Protein AF-A0A3E0N126-F1 (afdb_monomer_lite)

Secondary structure (DSSP, 8-state):
-HHHHHHHHHHS-HHHHHHHHHHHHHHHHHHIIIII--HHHHHHHHHHHHHHHHHHTTS--

Foldseek 3Di:
DVVVVVVVCVVPHPLVSLLVQLVVLQVVLVCCCPPVVCNPVSVVSNVVSVVSNVVSVVDDD
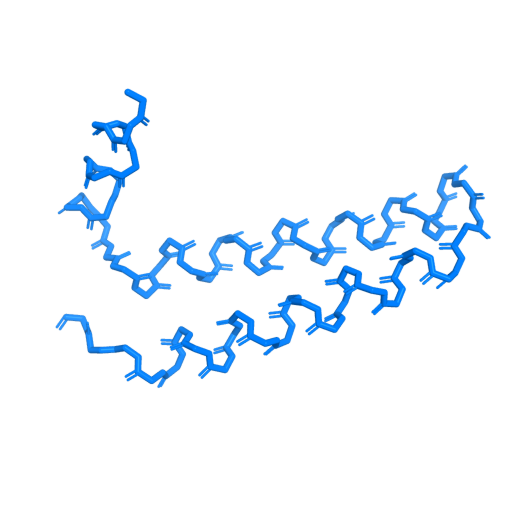
Sequence (61 aa):
MNDTLEQLIDSASLQEVLSALAEICHEKADHLRSNWQDESSAKVWERDAQAIERCASKVNN

Radius of gyration: 13.29 Å; chains: 1; bounding box: 32×20×34 Å

Structure (mmCIF, N/CA/C/O backbone):
data_AF-A0A3E0N126-F1
#
_entry.id   AF-A0A3E0N126-F1
#
loop_
_atom_site.group_PDB
_atom_site.id
_atom_site.type_symbol
_atom_site.label_atom_id
_atom_site.label_alt_id
_atom_site.label_comp_id
_atom_site.label_asym_id
_atom_site.label_entity_id
_atom_site.label_seq_id
_atom_site.pdbx_PDB_ins_code
_atom_site.Cartn_x
_atom_site.Cartn_y
_atom_site.Cartn_z
_atom_site.occupancy
_atom_site.B_iso_or_equiv
_atom_site.auth_seq_id
_atom_site.auth_comp_id
_atom_site.auth_asym_id
_atom_site.auth_atom_id
_atom_site.pdbx_PDB_model_num
ATOM 1 N N . MET A 1 1 ? -14.703 13.812 -1.663 1.00 58.91 1 MET A N 1
ATOM 2 C CA . MET A 1 1 ? -13.509 13.003 -2.055 1.00 58.91 1 MET A CA 1
ATOM 3 C C . MET A 1 1 ? -12.905 12.312 -0.842 1.00 58.91 1 MET A C 1
ATOM 5 O O . MET A 1 1 ? -12.583 11.141 -0.958 1.00 58.91 1 MET A O 1
ATOM 9 N N . ASN A 1 2 ? -12.834 12.979 0.318 1.00 71.62 2 ASN A N 1
ATOM 10 C CA . ASN A 1 2 ? -12.545 12.297 1.585 1.00 71.62 2 ASN A CA 1
ATOM 11 C C . ASN A 1 2 ? -13.689 11.386 2.052 1.00 71.62 2 ASN A C 1
ATOM 13 O O . ASN A 1 2 ? -13.409 10.387 2.694 1.00 71.62 2 ASN A O 1
ATOM 17 N N . ASP A 1 3 ? -14.936 11.661 1.653 1.00 86.06 3 ASP A N 1
ATOM 18 C CA . ASP A 1 3 ? -16.124 10.927 2.125 1.00 86.06 3 ASP A CA 1
ATOM 19 C C . ASP A 1 3 ? -16.060 9.423 1.827 1.00 86.06 3 ASP A C 1
ATOM 21 O O . ASP A 1 3 ? -16.502 8.606 2.622 1.00 86.06 3 ASP A O 1
ATOM 25 N N . THR A 1 4 ? -15.480 9.034 0.688 1.00 90.38 4 THR A N 1
ATOM 26 C CA . THR A 1 4 ? -15.324 7.617 0.324 1.00 90.38 4 THR A CA 1
ATOM 27 C C . THR A 1 4 ? -14.253 6.929 1.166 1.00 90.38 4 THR A C 1
ATOM 29 O O . THR A 1 4 ? -14.411 5.764 1.511 1.00 90.38 4 THR A O 1
ATOM 32 N N . LEU A 1 5 ? -13.173 7.637 1.510 1.00 89.81 5 LEU A N 1
ATOM 33 C CA . LEU A 1 5 ? -12.124 7.094 2.372 1.00 89.81 5 LEU A CA 1
ATOM 34 C C . LEU A 1 5 ? -12.599 7.010 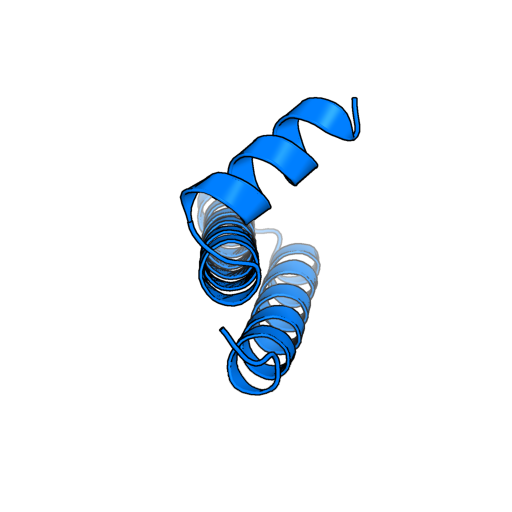3.826 1.00 89.81 5 LEU A C 1
ATOM 36 O O . LEU A 1 5 ? -12.308 6.034 4.503 1.00 89.81 5 LEU A O 1
ATOM 40 N N . GLU A 1 6 ? -13.354 8.012 4.275 1.00 93.31 6 GLU A N 1
ATOM 41 C CA . GLU A 1 6 ? -13.996 8.045 5.589 1.00 93.31 6 GLU A CA 1
ATOM 42 C C . GLU A 1 6 ? -14.980 6.879 5.736 1.00 93.31 6 GLU A C 1
ATOM 44 O O . GLU A 1 6 ? -14.832 6.081 6.653 1.00 93.31 6 GLU A O 1
ATOM 49 N N . GLN A 1 7 ? -15.865 6.668 4.754 1.00 94.44 7 GLN A N 1
ATOM 50 C CA . GLN A 1 7 ? -16.757 5.500 4.723 1.00 94.44 7 GLN A CA 1
ATOM 51 C C . GLN A 1 7 ? -15.998 4.170 4.745 1.00 94.44 7 GLN A C 1
ATOM 53 O O . GLN A 1 7 ? -16.444 3.218 5.384 1.00 94.44 7 GLN A O 1
ATOM 58 N N . LEU A 1 8 ? -14.862 4.085 4.048 1.00 92.94 8 LEU A N 1
ATOM 59 C CA . LEU A 1 8 ? -14.044 2.877 4.038 1.00 92.94 8 LEU A CA 1
ATOM 60 C C . LEU A 1 8 ? -13.465 2.598 5.432 1.00 92.94 8 LEU A C 1
ATOM 62 O O . LEU A 1 8 ? -13.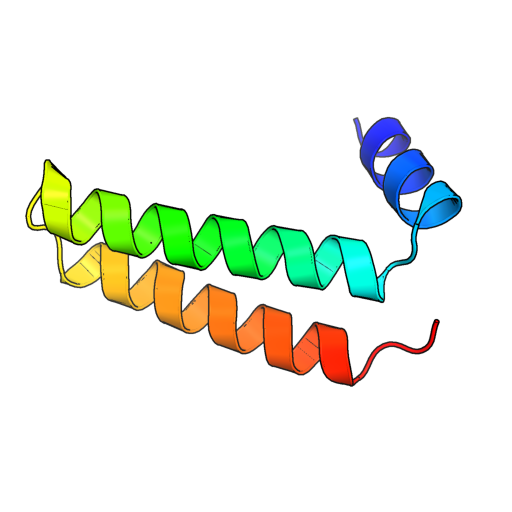568 1.471 5.908 1.00 92.94 8 LEU A O 1
ATOM 66 N N . ILE A 1 9 ? -12.924 3.627 6.091 1.00 94.44 9 ILE A N 1
ATOM 67 C CA . ILE A 1 9 ? -12.387 3.541 7.455 1.00 94.44 9 ILE A CA 1
ATOM 68 C C . ILE A 1 9 ? -13.490 3.152 8.445 1.00 94.44 9 ILE A C 1
ATOM 70 O O . ILE A 1 9 ? -13.265 2.266 9.264 1.00 94.44 9 ILE A O 1
ATOM 74 N N . ASP A 1 10 ? -14.674 3.757 8.337 1.00 94.06 10 ASP A N 1
ATOM 75 C CA . ASP A 1 10 ? -15.818 3.468 9.208 1.00 94.06 10 ASP A CA 1
ATOM 76 C C . ASP A 1 10 ? -16.342 2.033 9.039 1.00 94.06 10 ASP A C 1
ATOM 78 O O . ASP A 1 10 ? -16.810 1.420 9.998 1.00 94.06 10 ASP A O 1
ATOM 82 N N . SER A 1 11 ? -16.298 1.494 7.814 1.00 94.88 11 SER A N 1
ATOM 83 C CA . SER A 1 11 ? -16.830 0.160 7.496 1.00 94.88 11 SER A CA 1
ATOM 84 C C . SER A 1 11 ? -15.871 -1.003 7.775 1.00 94.88 11 SER A C 1
ATOM 86 O O . SER A 1 11 ? -16.328 -2.141 7.881 1.00 94.88 11 SER A O 1
ATOM 88 N N . ALA A 1 12 ? -14.569 -0.727 7.860 1.00 91.81 12 ALA A N 1
ATOM 89 C CA . ALA A 1 12 ? -13.503 -1.710 8.032 1.00 91.81 12 ALA A CA 1
ATOM 90 C C . ALA A 1 12 ? -12.739 -1.391 9.328 1.00 91.81 12 ALA A C 1
ATOM 92 O O . ALA A 1 12 ? -13.232 -1.644 10.426 1.00 91.81 12 ALA A O 1
ATOM 93 N N . SER A 1 13 ? -11.582 -0.742 9.203 1.00 94.81 13 SER A N 1
ATOM 94 C CA . SER A 1 13 ? -10.928 0.034 10.252 1.00 94.81 13 SER A CA 1
ATOM 95 C C . SER A 1 13 ? -9.796 0.861 9.642 1.00 94.81 13 SER A C 1
ATOM 97 O O . SER A 1 13 ? -9.356 0.614 8.514 1.00 94.81 13 SER A O 1
ATOM 99 N N . LEU A 1 14 ? -9.244 1.817 10.396 1.00 95.75 14 LEU A N 1
ATOM 100 C CA . LEU A 1 14 ? -8.043 2.533 9.951 1.00 95.75 14 LEU A CA 1
ATOM 101 C C . LEU A 1 14 ? -6.857 1.576 9.737 1.00 95.75 14 LEU A C 1
ATOM 103 O O . LEU A 1 14 ? -6.069 1.778 8.814 1.00 95.75 14 LEU A O 1
ATOM 107 N N . GLN A 1 15 ? -6.734 0.531 10.563 1.00 96.44 15 GLN A N 1
ATOM 108 C CA . GLN A 1 15 ? -5.682 -0.474 10.418 1.00 96.44 15 GLN A CA 1
ATOM 109 C C . GLN A 1 15 ? -5.812 -1.221 9.086 1.00 96.44 15 GLN A C 1
ATOM 111 O O . GLN A 1 15 ? -4.829 -1.319 8.354 1.00 96.44 15 GLN A O 1
ATOM 116 N N . GLU A 1 16 ? -7.010 -1.708 8.754 1.00 95.38 16 GLU A N 1
ATOM 117 C CA . GLU A 1 16 ? -7.255 -2.472 7.526 1.00 95.38 16 GLU A CA 1
ATOM 118 C C . GLU A 1 16 ? -7.036 -1.621 6.271 1.00 95.38 16 GLU A C 1
ATOM 120 O O . GLU A 1 16 ? -6.403 -2.073 5.316 1.00 95.38 16 GLU A O 1
ATOM 125 N N . VAL A 1 17 ? -7.468 -0.356 6.295 1.00 96.19 17 VAL A N 1
ATOM 126 C CA . VAL A 1 17 ? -7.245 0.577 5.181 1.00 96.19 17 VAL A CA 1
ATOM 127 C C . VAL A 1 17 ? -5.754 0.846 4.968 1.00 96.19 17 VAL A C 1
ATOM 129 O O . VAL A 1 17 ? -5.283 0.843 3.830 1.00 96.19 17 VAL A O 1
ATOM 132 N N . LEU A 1 18 ? -4.982 1.046 6.041 1.00 97.31 18 LEU A N 1
ATOM 133 C CA . LEU A 1 18 ? -3.530 1.217 5.932 1.00 97.31 18 LEU A CA 1
ATOM 134 C C . LEU A 1 18 ? -2.847 -0.059 5.420 1.00 97.31 18 LEU A C 1
ATOM 136 O O . LEU A 1 18 ? -1.968 0.030 4.566 1.00 97.31 18 LEU A O 1
ATOM 140 N N . SER A 1 19 ? -3.263 -1.239 5.882 1.00 96.69 19 SER A N 1
ATOM 141 C CA . SER A 1 19 ? -2.744 -2.514 5.373 1.00 96.69 19 SER A CA 1
ATOM 142 C C . SER A 1 19 ? -3.003 -2.687 3.874 1.00 96.69 19 SER A C 1
ATOM 144 O O . SER A 1 19 ? -2.074 -3.023 3.142 1.00 96.69 19 SER A O 1
ATOM 146 N N . ALA A 1 20 ? -4.210 -2.372 3.398 1.00 97.00 20 ALA A N 1
ATOM 147 C CA . ALA A 1 20 ? -4.534 -2.419 1.972 1.00 97.00 20 ALA A CA 1
ATOM 148 C C . ALA A 1 20 ? -3.698 -1.418 1.151 1.00 97.00 20 ALA A C 1
ATOM 150 O O . ALA A 1 20 ? -3.237 -1.729 0.054 1.00 97.00 20 ALA A O 1
ATOM 151 N N . LEU A 1 21 ? -3.446 -0.217 1.683 1.00 97.56 21 LEU A N 1
ATOM 152 C CA . LEU A 1 21 ? -2.570 0.759 1.027 1.00 97.56 21 LEU A CA 1
ATOM 153 C C . LEU A 1 21 ? -1.122 0.264 0.922 1.00 97.56 21 LEU A C 1
ATOM 155 O O . LEU A 1 21 ? -0.489 0.476 -0.111 1.00 97.56 21 LEU A O 1
ATOM 159 N N . ALA A 1 22 ? -0.602 -0.403 1.955 1.00 98.25 22 ALA A N 1
ATOM 160 C CA . ALA A 1 22 ? 0.730 -0.997 1.902 1.00 98.25 22 ALA A CA 1
ATOM 161 C C . ALA A 1 22 ? 0.832 -2.099 0.836 1.00 98.25 22 ALA A C 1
ATOM 163 O O . ALA A 1 22 ? 1.803 -2.125 0.082 1.00 98.25 22 ALA A O 1
ATOM 164 N N . GLU A 1 23 ? -0.182 -2.961 0.729 1.00 98.25 23 GLU A N 1
ATOM 165 C CA . GLU A 1 23 ? -0.252 -4.002 -0.304 1.00 98.25 23 GLU A CA 1
ATOM 166 C C . GLU A 1 23 ? -0.225 -3.396 -1.714 1.00 98.25 23 GLU A C 1
ATOM 168 O O . GLU A 1 23 ? 0.610 -3.777 -2.535 1.00 98.25 23 GLU A O 1
ATOM 173 N N . ILE A 1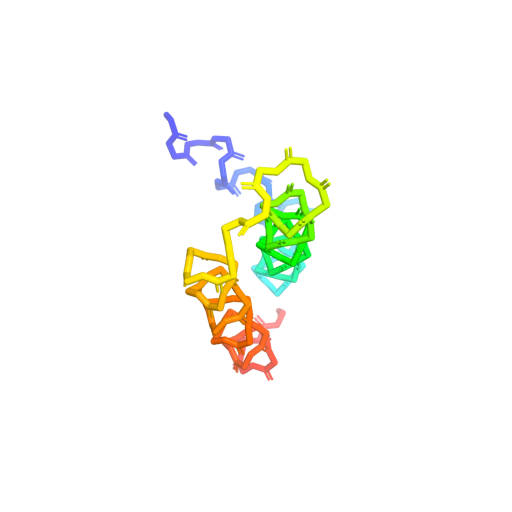 24 ? -1.026 -2.353 -1.962 1.00 98.44 24 ILE A N 1
ATOM 174 C CA . ILE A 1 24 ? -1.004 -1.615 -3.235 1.00 98.44 24 ILE A CA 1
ATOM 175 C C . ILE A 1 24 ? 0.397 -1.054 -3.525 1.00 98.44 24 ILE A C 1
ATOM 177 O O . ILE A 1 24 ? 0.852 -1.087 -4.670 1.00 98.44 24 ILE A O 1
ATOM 181 N N . CYS A 1 25 ? 1.102 -0.525 -2.521 1.00 98.56 25 CYS A N 1
ATOM 182 C CA . CYS A 1 25 ? 2.465 -0.029 -2.704 1.00 98.56 25 CYS A CA 1
ATOM 183 C C . CYS A 1 25 ? 3.442 -1.149 -3.106 1.00 98.56 25 CYS A C 1
ATOM 185 O O . CYS A 1 25 ? 4.247 -0.936 -4.015 1.00 98.56 25 CYS A O 1
ATOM 187 N N . HIS A 1 26 ? 3.350 -2.339 -2.505 1.00 98.56 26 HIS A N 1
ATOM 188 C CA . HIS A 1 26 ? 4.153 -3.498 -2.922 1.00 98.56 26 HIS A CA 1
ATOM 189 C C . HIS A 1 26 ? 3.841 -3.917 -4.359 1.00 98.56 26 HIS A C 1
ATOM 191 O O . HIS A 1 26 ? 4.755 -4.052 -5.171 1.00 98.56 26 HIS A O 1
ATOM 197 N N . GLU A 1 27 ? 2.562 -4.006 -4.729 1.00 98.44 27 GLU A N 1
ATOM 198 C CA . GLU A 1 27 ? 2.161 -4.321 -6.106 1.00 98.44 27 GLU A CA 1
ATOM 199 C C . GLU A 1 27 ? 2.681 -3.288 -7.116 1.00 98.44 27 GLU A C 1
ATOM 201 O O . GLU A 1 27 ? 3.074 -3.627 -8.234 1.00 98.44 27 GLU A O 1
ATOM 206 N N . LYS A 1 28 ? 2.700 -1.998 -6.753 1.00 98.12 28 LYS A N 1
ATOM 207 C CA . LYS A 1 28 ? 3.298 -0.947 -7.590 1.00 98.12 28 LYS A CA 1
ATOM 208 C C . LYS A 1 28 ? 4.801 -1.149 -7.749 1.00 98.12 28 LYS A C 1
ATOM 210 O O . LYS A 1 28 ? 5.298 -0.991 -8.865 1.00 98.12 28 LYS A O 1
ATOM 215 N N . ALA A 1 29 ? 5.510 -1.503 -6.677 1.00 98.44 29 ALA A N 1
ATOM 216 C CA . ALA A 1 29 ? 6.934 -1.812 -6.741 1.00 98.44 29 ALA A CA 1
ATOM 217 C C . ALA A 1 29 ? 7.203 -2.993 -7.685 1.00 98.44 29 ALA A C 1
ATOM 219 O O . ALA A 1 29 ? 8.056 -2.892 -8.567 1.00 98.44 29 ALA A O 1
ATOM 220 N N . ASP A 1 30 ? 6.427 -4.068 -7.573 1.00 98.25 30 ASP A N 1
ATOM 221 C CA . ASP A 1 30 ? 6.579 -5.251 -8.420 1.00 98.25 30 ASP A CA 1
ATOM 222 C C . ASP A 1 30 ? 6.262 -4.957 -9.886 1.00 98.25 30 ASP A C 1
ATOM 224 O O . ASP A 1 30 ? 7.043 -5.314 -10.770 1.00 98.25 30 ASP A O 1
ATOM 228 N N . HIS A 1 31 ? 5.197 -4.204 -10.170 1.00 98.12 31 HIS A N 1
ATOM 229 C CA . HIS A 1 31 ? 4.908 -3.753 -11.531 1.00 98.12 31 HIS A CA 1
ATOM 230 C C . HIS A 1 31 ? 6.050 -2.922 -12.130 1.00 98.12 31 HIS A C 1
ATOM 232 O O . HIS A 1 31 ? 6.369 -3.089 -13.308 1.00 98.12 31 HIS A O 1
ATOM 238 N N . LEU A 1 32 ? 6.685 -2.050 -11.343 1.00 98.31 32 LEU A N 1
ATOM 239 C CA . LEU A 1 32 ? 7.827 -1.256 -11.804 1.00 98.31 32 LEU A CA 1
ATOM 240 C C . LEU A 1 32 ? 9.031 -2.134 -12.150 1.00 98.31 32 LEU A C 1
ATOM 242 O O . LEU A 1 32 ? 9.646 -1.932 -13.200 1.00 98.31 32 LEU A O 1
ATOM 246 N N . ARG A 1 33 ? 9.328 -3.141 -11.319 1.00 97.81 33 ARG A N 1
ATOM 247 C CA . ARG A 1 33 ? 10.415 -4.100 -11.568 1.00 97.81 33 ARG A CA 1
ATOM 248 C C . ARG A 1 33 ? 10.142 -4.951 -12.802 1.00 97.81 33 ARG A C 1
ATOM 250 O O . ARG A 1 33 ? 11.001 -5.063 -13.675 1.00 97.81 33 ARG A O 1
ATOM 257 N N . SER A 1 34 ? 8.951 -5.539 -12.884 1.00 96.44 34 SER A N 1
ATOM 258 C CA . SER A 1 34 ? 8.621 -6.531 -13.907 1.00 96.44 34 SER A CA 1
ATOM 259 C C . SER A 1 34 ? 8.304 -5.917 -15.267 1.00 96.44 34 SER A C 1
ATOM 261 O O . SER A 1 34 ? 8.707 -6.478 -16.284 1.00 96.44 34 SER A O 1
ATOM 263 N N . ASN A 1 35 ? 7.619 -4.770 -15.310 1.00 96.81 35 ASN A N 1
ATOM 264 C CA . ASN A 1 35 ? 7.147 -4.200 -16.575 1.00 96.81 35 ASN A CA 1
ATOM 265 C C . ASN A 1 35 ? 8.080 -3.120 -17.121 1.00 96.81 35 ASN A C 1
ATOM 267 O O . ASN A 1 35 ? 8.222 -3.004 -18.337 1.00 96.81 35 ASN A O 1
ATOM 271 N N . TRP A 1 36 ? 8.688 -2.312 -16.246 1.00 94.44 36 TRP A N 1
ATOM 272 C CA . TRP A 1 36 ? 9.468 -1.135 -16.652 1.00 94.44 36 TRP A CA 1
ATOM 273 C C . TRP A 1 36 ? 10.952 -1.226 -16.288 1.00 94.44 36 TRP A C 1
ATOM 275 O O . TRP A 1 36 ? 11.711 -0.345 -16.683 1.00 94.44 36 TRP A O 1
ATOM 285 N N . GLN A 1 37 ? 11.374 -2.285 -15.583 1.00 96.44 37 GLN A N 1
ATOM 286 C CA . GLN A 1 37 ? 12.752 -2.479 -15.109 1.00 96.44 37 GLN A CA 1
ATOM 287 C C . GLN A 1 37 ? 13.277 -1.289 -14.283 1.00 96.44 37 GLN A C 1
ATOM 289 O O . GLN A 1 37 ? 14.484 -1.059 -14.194 1.00 96.44 37 GLN A O 1
ATOM 294 N N . ASP A 1 38 ? 12.370 -0.525 -13.666 1.00 97.69 38 ASP A N 1
ATOM 295 C CA . ASP A 1 38 ? 12.705 0.655 -12.875 1.00 97.69 38 ASP A CA 1
ATOM 296 C C . ASP A 1 38 ? 12.866 0.281 -11.400 1.00 97.69 38 ASP A C 1
ATOM 298 O O . ASP A 1 38 ? 11.976 0.462 -10.565 1.00 97.69 38 ASP A O 1
ATOM 302 N N . GLU A 1 39 ? 14.049 -0.237 -11.080 1.00 97.94 39 GLU A N 1
ATOM 303 C CA . GLU A 1 39 ? 14.417 -0.618 -9.715 1.00 97.94 39 GLU A CA 1
ATOM 304 C C . GLU A 1 39 ? 14.465 0.588 -8.762 1.00 97.94 39 GLU A C 1
ATOM 306 O O . GLU A 1 39 ? 14.264 0.450 -7.554 1.00 97.94 39 GLU A O 1
ATOM 311 N N . SER A 1 40 ? 14.740 1.787 -9.285 1.00 98.00 40 SER A N 1
ATOM 312 C CA . SER A 1 40 ? 14.877 2.988 -8.464 1.00 98.00 40 SER A CA 1
ATOM 313 C C . SER A 1 40 ? 13.529 3.440 -7.910 1.00 98.00 40 SER A C 1
ATOM 315 O O . SER A 1 40 ? 13.397 3.625 -6.698 1.00 98.00 40 SER A O 1
ATOM 317 N N . SER A 1 41 ? 12.511 3.520 -8.768 1.00 97.38 41 SER A N 1
ATOM 318 C CA . SER A 1 41 ? 11.149 3.843 -8.353 1.00 97.38 41 SER A CA 1
ATOM 319 C C . SER A 1 41 ? 10.529 2.698 -7.554 1.00 97.38 41 SER A C 1
ATOM 321 O O . SER A 1 41 ? 9.831 2.957 -6.575 1.00 97.38 41 SER A O 1
ATOM 323 N N . ALA A 1 42 ? 10.820 1.436 -7.899 1.00 98.50 42 ALA A N 1
ATOM 324 C CA . ALA A 1 42 ? 10.321 0.284 -7.148 1.00 98.50 42 ALA A CA 1
ATOM 325 C C . ALA A 1 42 ? 10.750 0.314 -5.672 1.00 98.50 42 ALA A C 1
ATOM 327 O O . ALA A 1 42 ? 9.925 0.121 -4.782 1.00 98.50 42 ALA A O 1
ATOM 328 N N . LYS A 1 43 ? 12.017 0.648 -5.394 1.00 98.44 43 LYS A N 1
ATOM 329 C CA . LYS A 1 43 ? 12.522 0.797 -4.018 1.00 98.44 43 LYS A CA 1
ATOM 330 C C . LYS A 1 43 ? 11.824 1.898 -3.227 1.00 98.44 43 LYS A C 1
ATOM 332 O O . LYS A 1 43 ? 11.695 1.778 -2.011 1.00 98.44 43 LYS A O 1
ATOM 337 N N . VAL A 1 44 ? 11.399 2.976 -3.889 1.00 98.50 44 VAL A N 1
ATOM 338 C CA . VAL A 1 44 ? 10.627 4.041 -3.232 1.00 98.50 44 VAL A CA 1
ATOM 339 C C . VAL A 1 44 ? 9.277 3.492 -2.780 1.00 98.50 44 VAL A C 1
ATOM 341 O O . VAL A 1 44 ? 8.949 3.614 -1.603 1.00 98.50 44 VAL A O 1
ATOM 344 N N . TRP A 1 45 ? 8.553 2.811 -3.670 1.00 98.50 45 TRP A N 1
ATOM 345 C CA . TRP A 1 45 ? 7.264 2.197 -3.346 1.00 98.50 45 TRP A CA 1
ATOM 346 C C . TRP A 1 45 ? 7.364 1.135 -2.248 1.00 98.50 45 TRP A C 1
ATOM 348 O O . TRP A 1 45 ? 6.549 1.135 -1.332 1.00 98.50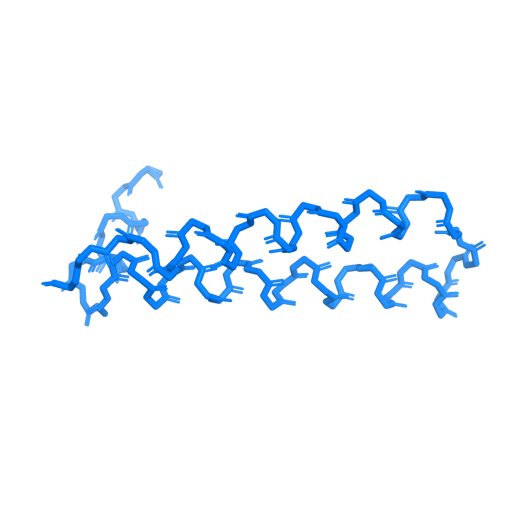 45 TRP A O 1
ATOM 358 N N . GLU A 1 46 ? 8.391 0.287 -2.284 1.00 98.50 46 GLU A N 1
ATOM 359 C CA . GLU A 1 46 ? 8.628 -0.730 -1.253 1.00 98.50 46 GLU A CA 1
ATOM 360 C C . GLU A 1 46 ? 8.941 -0.107 0.117 1.00 98.50 46 GLU A C 1
ATOM 362 O O . GLU A 1 46 ? 8.423 -0.540 1.147 1.00 98.50 46 GLU A O 1
ATOM 367 N N . ARG A 1 47 ? 9.758 0.953 0.151 1.00 98.50 47 ARG A N 1
ATOM 368 C CA . ARG A 1 47 ? 10.034 1.693 1.390 1.00 98.50 47 ARG A CA 1
ATOM 369 C C . ARG A 1 47 ? 8.762 2.326 1.948 1.00 98.50 47 ARG A C 1
ATOM 371 O O . ARG A 1 47 ? 8.547 2.300 3.161 1.00 98.50 47 ARG A O 1
ATOM 378 N N . ASP A 1 48 ? 7.948 2.915 1.082 1.00 98.50 48 ASP A N 1
ATOM 379 C CA . ASP A 1 48 ? 6.716 3.580 1.488 1.00 98.50 48 ASP A CA 1
ATOM 380 C C . ASP A 1 48 ? 5.684 2.544 1.985 1.00 98.50 48 ASP A C 1
ATOM 382 O O . ASP A 1 48 ? 5.069 2.766 3.028 1.00 98.50 48 ASP A O 1
ATOM 386 N N . ALA A 1 49 ? 5.602 1.360 1.361 1.00 98.56 49 ALA A N 1
ATOM 387 C CA . ALA A 1 49 ? 4.811 0.225 1.849 1.00 98.56 49 ALA A CA 1
ATOM 388 C C . ALA A 1 49 ? 5.207 -0.174 3.281 1.00 98.56 49 ALA A C 1
ATOM 390 O O . ALA A 1 49 ? 4.369 -0.197 4.182 1.00 98.56 49 ALA A O 1
ATOM 391 N N . GLN A 1 50 ? 6.505 -0.383 3.531 1.00 98.38 50 GLN A N 1
ATOM 392 C CA . GLN A 1 50 ? 7.020 -0.729 4.862 1.00 98.38 50 GLN A CA 1
ATOM 393 C C . GLN A 1 50 ? 6.731 0.355 5.909 1.00 98.38 50 GLN A C 1
ATOM 395 O O . GLN A 1 50 ? 6.509 0.058 7.087 1.00 98.38 50 GLN A O 1
ATOM 400 N N . ALA A 1 51 ? 6.767 1.632 5.517 1.00 98.50 51 ALA A N 1
ATOM 401 C CA . ALA A 1 51 ? 6.410 2.727 6.410 1.00 98.50 51 ALA A CA 1
ATOM 402 C C . ALA A 1 51 ? 4.925 2.662 6.795 1.00 98.50 51 ALA A C 1
ATOM 404 O O . ALA A 1 51 ? 4.595 2.816 7.973 1.00 98.50 51 ALA A O 1
ATOM 405 N N . ILE A 1 52 ? 4.051 2.376 5.830 1.00 98.31 52 ILE A N 1
ATOM 406 C CA . ILE A 1 52 ? 2.611 2.237 6.052 1.00 98.31 52 ILE A CA 1
ATOM 407 C C . ILE A 1 52 ? 2.308 1.019 6.938 1.00 98.31 52 ILE A C 1
ATOM 409 O O . ILE A 1 52 ? 1.563 1.168 7.901 1.00 98.31 52 ILE A O 1
ATOM 413 N N . GLU A 1 53 ? 2.938 -0.139 6.727 1.00 98.00 53 GLU A N 1
ATOM 414 C CA . GLU A 1 53 ? 2.780 -1.331 7.589 1.00 98.00 53 GLU A CA 1
ATOM 415 C C . GLU A 1 53 ? 3.158 -1.049 9.051 1.00 98.00 53 GLU A C 1
ATOM 417 O O . GLU A 1 53 ? 2.468 -1.432 10.004 1.00 98.00 53 GLU A O 1
ATOM 422 N N . ARG A 1 54 ? 4.262 -0.32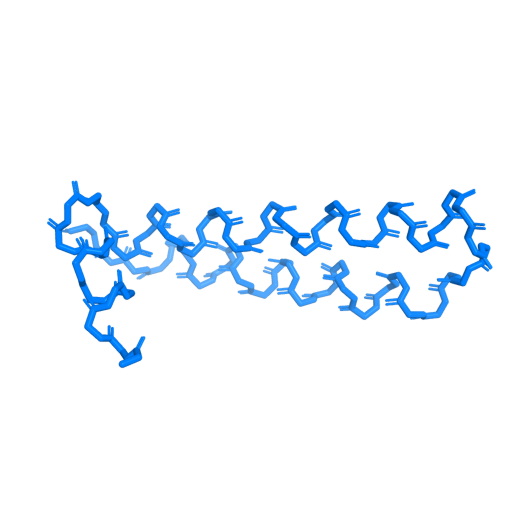1 9.255 1.00 97.81 54 ARG A N 1
ATOM 423 C CA . ARG A 1 54 ? 4.696 0.104 10.594 1.00 97.81 54 ARG A CA 1
ATOM 424 C C . ARG A 1 54 ? 3.720 1.084 11.235 1.00 97.81 54 ARG A C 1
ATOM 426 O O . ARG A 1 54 ? 3.657 1.137 12.460 1.00 97.81 54 ARG A O 1
ATOM 433 N N . CYS A 1 55 ? 3.008 1.880 10.444 1.00 97.38 55 CYS A N 1
ATOM 434 C CA . CYS A 1 55 ? 1.935 2.736 10.940 1.00 97.38 55 CYS A CA 1
ATOM 435 C C . CYS A 1 55 ? 0.678 1.915 11.253 1.00 97.38 55 CYS A C 1
ATOM 437 O O . CYS A 1 55 ? 0.128 2.067 12.340 1.00 97.38 55 CYS A O 1
ATOM 439 N N . ALA A 1 56 ? 0.282 1.001 10.364 1.00 96.31 56 ALA A N 1
ATOM 440 C CA . ALA A 1 56 ? -0.863 0.109 10.540 1.00 96.31 56 ALA A CA 1
ATOM 441 C C . ALA A 1 56 ? -0.752 -0.708 11.838 1.00 96.31 56 ALA A C 1
ATOM 443 O O . ALA A 1 56 ? -1.700 -0.798 12.604 1.00 96.31 56 ALA A O 1
ATOM 444 N N . SER A 1 57 ? 0.439 -1.220 12.156 1.00 95.06 57 SER A N 1
ATOM 445 C CA . SER A 1 57 ? 0.681 -1.970 13.403 1.00 95.06 57 SER A CA 1
ATOM 446 C C . SER A 1 57 ? 0.646 -1.132 14.690 1.00 95.06 57 SER A C 1
ATOM 448 O O . SER A 1 57 ? 0.732 -1.695 15.780 1.00 95.06 57 SER A O 1
ATOM 450 N N . LYS A 1 58 ? 0.555 0.200 14.592 1.00 95.69 58 LYS A N 1
ATOM 451 C CA . LYS A 1 58 ? 0.528 1.122 15.742 1.00 95.69 58 LYS A CA 1
ATOM 452 C C . LYS A 1 58 ? -0.813 1.813 15.946 1.00 95.69 58 LYS A C 1
ATOM 454 O O . LYS A 1 58 ? -1.003 2.427 16.995 1.00 95.69 58 LYS A O 1
ATOM 459 N N . VAL A 1 59 ? -1.697 1.788 14.953 1.00 94.44 59 VAL A N 1
ATOM 460 C CA . VAL A 1 59 ? -3.043 2.341 15.106 1.00 94.44 59 VAL A CA 1
ATOM 461 C C . VAL A 1 59 ? -3.909 1.331 15.854 1.00 94.44 59 VAL A C 1
ATOM 463 O O . VAL A 1 59 ? -3.797 0.127 15.638 1.00 94.44 59 VAL A O 1
ATOM 466 N N . ASN A 1 60 ? -4.734 1.820 16.775 1.00 77.38 60 ASN A N 1
ATOM 467 C CA . ASN A 1 60 ? -5.719 0.980 17.451 1.00 77.38 60 ASN A CA 1
ATOM 468 C C . ASN A 1 60 ? -6.943 0.820 16.540 1.00 77.38 60 ASN A C 1
ATOM 470 O O . ASN A 1 60 ? -7.329 1.794 15.889 1.00 77.38 60 ASN A O 1
ATOM 474 N N . ASN A 1 61 ? -7.522 -0.386 16.517 1.00 59.69 61 ASN A N 1
ATOM 475 C CA . ASN A 1 61 ? -8.862 -0.623 15.967 1.00 59.69 61 ASN A CA 1
ATOM 476 C C . ASN A 1 61 ? -9.927 0.018 16.853 1.00 59.69 61 ASN A C 1
ATOM 478 O O . ASN A 1 61 ? -9.831 -0.158 18.092 1.00 59.69 61 ASN A O 1
#

pLDDT: mean 94.58, std 7.99, range [58.91, 98.56]